Protein AF-A0A2X2BZ27-F1 (afdb_monomer)

Radius of gyration: 13.91 Å; Cα contacts (8 Å, |Δi|>4): 90; chains: 1; bounding box: 41×23×36 Å

Organism: Proteus mirabilis (NCBI:txid584)

InterPro domains:
  IPR001160 Peptidase M20C, Xaa-His dipeptidase [PTHR43501] (1-68)

Secondary structure (DSSP, 8-state):
---EEEEE-SSSTT-EEEEEEEEEEEEETTEEEEEEEEEESSHHHHHHHHHHHHHHHHHTT------PPPPGGG-

Sequence (75 aa):
MPNGVIRMSDDVEGVVETSLNVGVVSIVDDKVEILCLIRSLIDSGKTYVVSMLTALAKTCSSRYRNQRWLSWLET

Structure (mmCIF, N/CA/C/O backbone):
data_AF-A0A2X2BZ27-F1
#
_entry.id   AF-A0A2X2BZ27-F1
#
loop_
_atom_site.group_PDB
_atom_site.id
_atom_site.type_symbol
_atom_site.label_atom_id
_atom_site.label_alt_id
_atom_site.label_comp_id
_atom_site.label_asym_id
_atom_site.label_entity_id
_atom_site.label_seq_id
_atom_site.pdbx_PDB_ins_code
_atom_site.Cartn_x
_atom_site.Cartn_y
_atom_site.Cartn_z
_atom_site.occupancy
_atom_site.B_iso_or_equiv
_atom_site.auth_seq_id
_atom_site.auth_comp_id
_atom_site.auth_asym_id
_atom_site.auth_atom_id
_atom_site.pdbx_PDB_model_num
ATOM 1 N N . MET A 1 1 ? -10.471 3.137 -1.921 1.00 81.88 1 MET A N 1
ATOM 2 C CA . MET A 1 1 ? -9.225 2.624 -1.309 1.00 81.88 1 MET A CA 1
ATOM 3 C C . MET A 1 1 ? -8.507 1.755 -2.338 1.00 81.88 1 MET A C 1
ATOM 5 O O . MET A 1 1 ? -9.201 0.950 -2.948 1.00 81.88 1 MET A O 1
ATOM 9 N N . PRO A 1 2 ? -7.197 1.940 -2.595 1.00 90.75 2 PRO A N 1
ATOM 10 C CA . PRO A 1 2 ? -6.449 1.120 -3.555 1.00 90.75 2 PRO A CA 1
ATOM 11 C C . PRO A 1 2 ? -6.294 -0.318 -3.042 1.00 90.75 2 PRO A C 1
ATOM 13 O O . PRO A 1 2 ? -6.187 -0.515 -1.836 1.00 90.75 2 PRO A O 1
ATOM 16 N N . ASN A 1 3 ? -6.288 -1.308 -3.937 1.00 94.25 3 ASN A N 1
ATOM 17 C CA . ASN A 1 3 ? -6.075 -2.719 -3.603 1.00 94.25 3 ASN A CA 1
ATOM 18 C C . ASN A 1 3 ? -5.567 -3.496 -4.826 1.00 94.25 3 ASN A C 1
ATOM 20 O O . ASN A 1 3 ? -5.898 -3.150 -5.958 1.00 94.25 3 ASN A O 1
ATOM 24 N N . GLY A 1 4 ? -4.803 -4.559 -4.588 1.00 95.88 4 GLY A N 1
ATOM 25 C CA . GLY A 1 4 ? -4.190 -5.391 -5.617 1.00 95.88 4 GLY A CA 1
ATOM 26 C C . GLY A 1 4 ? -2.875 -4.823 -6.158 1.00 95.88 4 GLY A C 1
ATOM 27 O O . GLY A 1 4 ? -2.073 -4.239 -5.423 1.00 95.88 4 GLY A O 1
ATOM 28 N N . VAL A 1 5 ? -2.635 -5.051 -7.449 1.00 97.38 5 VAL A N 1
ATOM 29 C CA . VAL A 1 5 ? -1.460 -4.545 -8.170 1.00 97.38 5 VAL A CA 1
ATOM 30 C C . VAL A 1 5 ? -1.611 -3.041 -8.387 1.00 97.38 5 VAL A C 1
ATOM 32 O O . VAL A 1 5 ? -2.607 -2.595 -8.947 1.00 97.38 5 VAL A O 1
ATOM 35 N N . ILE A 1 6 ? -0.617 -2.269 -7.947 1.00 97.00 6 ILE A N 1
ATOM 36 C CA . ILE A 1 6 ? -0.554 -0.817 -8.168 1.00 97.00 6 ILE A CA 1
ATOM 37 C C . ILE A 1 6 ? 0.320 -0.505 -9.383 1.00 97.00 6 ILE A C 1
ATOM 39 O O . ILE A 1 6 ? -0.032 0.357 -10.183 1.00 97.00 6 ILE A O 1
ATOM 43 N N . ARG A 1 7 ? 1.453 -1.206 -9.525 1.00 96.94 7 ARG A N 1
ATOM 44 C CA . ARG A 1 7 ? 2.378 -1.044 -10.652 1.00 96.94 7 ARG A CA 1
ATOM 45 C C . ARG A 1 7 ? 3.167 -2.330 -10.919 1.00 96.94 7 ARG A C 1
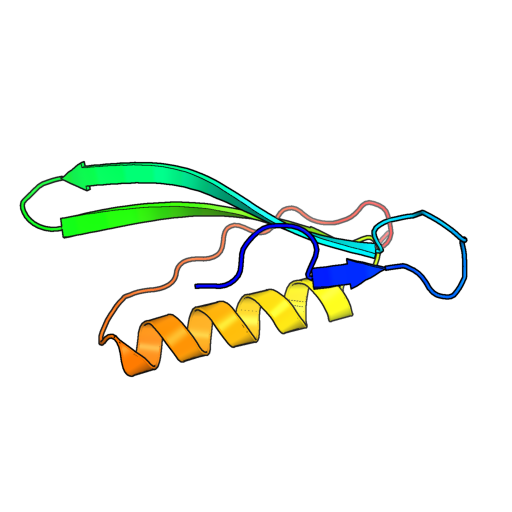ATOM 47 O O . ARG A 1 7 ? 3.622 -2.985 -9.977 1.00 96.94 7 ARG A O 1
ATOM 54 N N . MET A 1 8 ? 3.325 -2.661 -12.199 1.00 97.56 8 MET A N 1
ATOM 55 C CA . MET A 1 8 ? 4.237 -3.701 -12.693 1.00 97.56 8 MET A CA 1
ATOM 56 C C . MET A 1 8 ? 5.652 -3.127 -12.848 1.00 97.56 8 MET A C 1
ATOM 58 O O . MET A 1 8 ? 5.802 -1.927 -13.055 1.00 97.56 8 MET A O 1
ATOM 62 N N . SER A 1 9 ? 6.675 -3.965 -12.706 1.00 96.31 9 SER A N 1
ATOM 63 C CA . SER A 1 9 ? 8.066 -3.576 -12.946 1.00 96.31 9 SER A CA 1
ATOM 64 C C . SER A 1 9 ? 8.307 -3.380 -14.443 1.00 96.31 9 SER A C 1
ATOM 66 O O . SER A 1 9 ? 7.900 -4.220 -15.243 1.00 96.31 9 SER A O 1
ATOM 68 N N . ASP A 1 10 ? 8.990 -2.291 -14.798 1.00 94.81 10 ASP A N 1
ATOM 69 C CA . ASP A 1 10 ? 9.475 -2.066 -16.166 1.00 94.81 10 ASP A CA 1
ATOM 70 C C . ASP A 1 10 ? 10.813 -2.795 -16.414 1.00 94.81 10 ASP A C 1
ATOM 72 O O . ASP A 1 10 ? 11.141 -3.106 -17.555 1.00 94.81 10 ASP A O 1
ATOM 76 N N . ASP A 1 11 ? 11.565 -3.101 -15.347 1.00 95.44 11 ASP A N 1
ATOM 77 C CA . ASP A 1 11 ? 12.871 -3.771 -15.422 1.00 95.44 11 ASP A CA 1
ATOM 78 C C . ASP A 1 11 ? 12.742 -5.295 -15.562 1.00 95.44 11 ASP A C 1
ATOM 80 O O . ASP A 1 11 ? 13.620 -5.948 -16.130 1.00 95.44 11 ASP A O 1
ATOM 84 N N . VAL A 1 12 ? 11.664 -5.882 -15.023 1.00 94.44 12 VAL A N 1
ATOM 85 C CA . VAL A 1 12 ? 11.425 -7.331 -15.054 1.00 94.44 12 VAL A CA 1
ATOM 86 C C . VAL A 1 12 ? 9.990 -7.631 -15.480 1.00 94.44 12 VAL A C 1
ATOM 88 O O . VAL A 1 12 ? 9.035 -7.417 -14.729 1.00 94.44 12 VAL A O 1
ATOM 91 N N . GLU A 1 13 ? 9.846 -8.186 -16.684 1.00 95.38 13 GLU A N 1
ATOM 92 C CA . GLU A 1 13 ? 8.552 -8.543 -17.263 1.00 95.38 13 GLU A CA 1
ATOM 93 C C . GLU A 1 13 ? 7.768 -9.510 -16.358 1.00 95.38 13 GLU A C 1
ATOM 95 O O . GLU A 1 13 ? 8.296 -10.489 -15.830 1.00 95.38 13 GLU A O 1
ATOM 100 N N . GLY A 1 14 ? 6.480 -9.219 -16.161 1.00 95.44 14 GLY A N 1
ATOM 101 C CA . GLY A 1 14 ? 5.579 -10.052 -15.362 1.00 95.44 14 GLY A CA 1
ATOM 102 C C . GLY A 1 14 ? 5.749 -9.930 -13.842 1.00 95.44 14 GLY A C 1
ATOM 103 O O . GLY A 1 14 ? 4.969 -10.534 -13.103 1.00 95.44 14 GLY A O 1
ATOM 104 N N . VAL A 1 15 ? 6.698 -9.127 -13.347 1.00 96.88 15 VAL A N 1
ATOM 105 C CA . VAL A 1 15 ? 6.895 -8.914 -11.906 1.00 96.88 15 VAL A CA 1
ATOM 106 C C . VAL A 1 15 ? 6.097 -7.712 -11.416 1.00 96.88 15 VAL A C 1
ATOM 108 O O . VAL A 1 15 ? 6.140 -6.622 -11.981 1.00 96.88 15 VAL A O 1
ATOM 111 N N . VAL A 1 16 ? 5.378 -7.895 -10.310 1.00 97.12 16 VAL A N 1
ATOM 112 C CA . VAL A 1 16 ? 4.705 -6.797 -9.610 1.00 97.12 16 VAL A CA 1
ATOM 113 C C . VAL A 1 16 ? 5.738 -6.017 -8.807 1.00 97.12 16 VAL A C 1
ATOM 115 O O . VAL A 1 16 ? 6.342 -6.561 -7.884 1.00 97.12 16 VAL A O 1
ATOM 118 N N . GLU A 1 17 ? 5.897 -4.731 -9.108 1.00 97.50 17 GLU A N 1
ATOM 119 C CA . GLU A 1 17 ? 6.791 -3.873 -8.338 1.00 97.50 17 GLU A CA 1
ATOM 120 C C . GLU A 1 17 ? 6.118 -3.380 -7.063 1.00 97.50 17 GLU A C 1
ATOM 122 O O . GLU A 1 17 ? 6.712 -3.471 -5.996 1.00 97.50 17 GLU A O 1
ATOM 127 N N . THR A 1 18 ? 4.888 -2.865 -7.160 1.00 97.25 18 THR A N 1
ATOM 128 C CA . THR A 1 18 ? 4.159 -2.281 -6.028 1.00 97.25 18 THR A CA 1
ATOM 129 C C . THR A 1 18 ? 2.744 -2.845 -5.951 1.00 97.25 18 THR A C 1
ATOM 131 O O . THR A 1 18 ? 2.005 -2.859 -6.937 1.00 97.25 18 THR A O 1
ATOM 134 N N . SER A 1 19 ? 2.341 -3.285 -4.760 1.00 97.6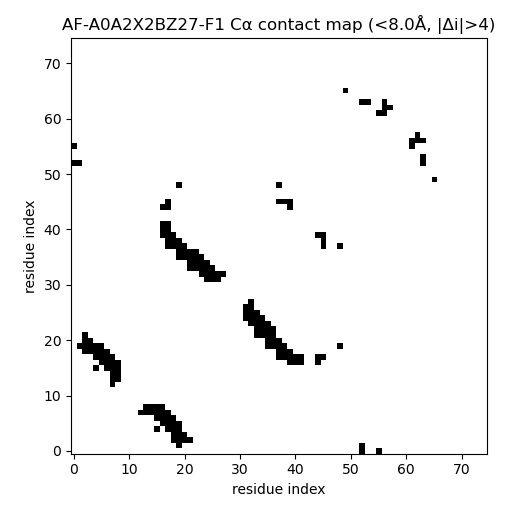9 19 SER A N 1
ATOM 135 C CA . SER A 1 19 ? 0.998 -3.795 -4.472 1.00 97.69 19 SER A CA 1
ATOM 136 C C . SER A 1 19 ? 0.509 -3.370 -3.089 1.00 97.69 19 SER A C 1
ATOM 138 O O . SER A 1 19 ? 1.296 -3.056 -2.191 1.00 97.69 19 SER A O 1
ATOM 140 N N . LEU A 1 20 ? -0.808 -3.397 -2.907 1.00 97.12 20 LEU A N 1
ATOM 141 C CA . LEU A 1 20 ? -1.457 -3.268 -1.608 1.00 97.12 20 LEU A CA 1
ATOM 142 C C . LEU A 1 20 ? -2.469 -4.397 -1.446 1.00 97.12 20 LEU A C 1
ATOM 144 O O . LEU A 1 20 ? -3.213 -4.686 -2.374 1.00 97.12 20 LEU A O 1
ATOM 148 N N . ASN A 1 21 ? -2.525 -5.019 -0.273 1.00 95.56 21 ASN A N 1
ATOM 149 C CA . ASN A 1 21 ? -3.595 -5.952 0.064 1.00 95.56 21 ASN A CA 1
ATOM 150 C C . ASN A 1 21 ? -4.385 -5.447 1.270 1.00 95.56 21 ASN A C 1
ATOM 152 O O . ASN A 1 21 ? -3.790 -5.107 2.290 1.00 95.56 21 ASN A O 1
ATOM 156 N N . VAL A 1 22 ? -5.711 -5.417 1.157 1.00 95.50 22 VAL A N 1
ATOM 157 C CA . VAL A 1 22 ? -6.614 -5.277 2.305 1.00 95.50 22 VAL A CA 1
ATOM 158 C C . VAL A 1 22 ? -6.845 -6.664 2.896 1.00 95.50 22 VAL A C 1
ATOM 160 O O . VAL A 1 22 ? -7.495 -7.495 2.265 1.00 95.50 22 VAL A O 1
ATOM 163 N N . GLY A 1 23 ? -6.271 -6.914 4.073 1.00 93.50 23 GLY A N 1
ATOM 164 C CA . GLY A 1 23 ? -6.245 -8.244 4.686 1.00 93.50 23 GLY A CA 1
ATOM 165 C C . GLY A 1 23 ? -7.304 -8.446 5.765 1.00 93.50 23 GLY A C 1
ATOM 166 O O . GLY A 1 23 ? -7.813 -9.551 5.923 1.00 93.50 23 GLY A O 1
ATOM 167 N N . VAL A 1 24 ? -7.654 -7.385 6.498 1.00 95.12 24 VAL A N 1
ATOM 168 C CA . VAL A 1 24 ? -8.662 -7.443 7.565 1.00 95.12 24 VAL A CA 1
ATOM 169 C C . VAL A 1 24 ? -9.535 -6.203 7.504 1.00 95.12 24 VAL A C 1
ATOM 171 O O . VAL A 1 24 ? -9.033 -5.081 7.412 1.00 95.12 24 VAL A O 1
ATOM 174 N N . VAL A 1 25 ? -10.842 -6.424 7.586 1.00 95.25 25 VAL A N 1
ATOM 175 C CA . VAL A 1 25 ? -11.845 -5.383 7.793 1.00 95.25 25 VAL A CA 1
ATOM 176 C C . VAL A 1 25 ? -12.679 -5.805 8.992 1.00 95.25 25 VAL A C 1
ATOM 178 O O . VAL A 1 25 ? -13.231 -6.905 8.999 1.00 95.25 25 VAL A O 1
ATOM 181 N N . SER A 1 26 ? -12.751 -4.954 10.006 1.00 96.31 26 SER A N 1
ATOM 182 C CA . SER A 1 26 ? -13.502 -5.215 11.234 1.00 96.31 26 SER A CA 1
ATOM 183 C C . SER A 1 26 ? -14.281 -3.981 11.670 1.00 96.31 26 SER A C 1
ATOM 185 O O . SER A 1 26 ? -13.970 -2.852 11.289 1.00 96.31 26 SER A O 1
ATOM 187 N N . ILE A 1 27 ? -15.319 -4.214 12.469 1.00 96.44 27 ILE A N 1
ATOM 188 C CA . ILE A 1 27 ? -16.071 -3.165 13.151 1.00 96.44 27 ILE A CA 1
ATOM 189 C C . ILE A 1 27 ? -15.816 -3.338 14.646 1.00 96.44 27 ILE A C 1
ATOM 191 O O . ILE A 1 27 ? -16.043 -4.422 15.181 1.00 96.44 27 ILE A O 1
ATOM 195 N N . VAL A 1 28 ? -15.321 -2.290 15.299 1.00 93.25 28 VAL A N 1
ATOM 196 C CA . VAL A 1 28 ? -15.031 -2.259 16.739 1.00 93.25 28 VAL A CA 1
ATOM 197 C C . VAL A 1 28 ? -15.510 -0.920 17.284 1.00 93.25 28 VAL A C 1
ATOM 199 O O . VAL A 1 28 ? -15.124 0.117 16.751 1.00 93.25 28 VAL A O 1
ATOM 202 N N . ASP A 1 29 ? -16.350 -0.933 18.321 1.00 92.69 29 ASP A N 1
ATOM 203 C CA . ASP A 1 29 ? -16.870 0.274 18.987 1.00 92.69 29 ASP A CA 1
ATOM 204 C C . ASP A 1 29 ? -17.364 1.352 17.998 1.00 92.69 29 ASP A C 1
ATOM 206 O O . ASP A 1 29 ? -16.902 2.498 18.012 1.00 92.69 29 ASP A O 1
ATOM 210 N N . ASP A 1 30 ? -18.249 0.947 17.077 1.00 92.88 30 ASP A N 1
ATOM 211 C CA . ASP A 1 30 ? -18.827 1.775 16.003 1.00 92.88 30 ASP A CA 1
ATOM 212 C C . ASP A 1 30 ? -17.812 2.395 15.021 1.00 92.88 30 ASP A C 1
ATOM 214 O O . ASP A 1 30 ? -18.122 3.331 14.279 1.00 92.88 30 ASP A O 1
ATOM 218 N N . LYS A 1 31 ? -16.587 1.862 14.966 1.00 90.81 31 LYS A N 1
ATOM 219 C CA . LYS A 1 31 ? -15.550 2.266 14.009 1.00 90.81 31 LYS A CA 1
ATOM 220 C C . LYS A 1 31 ? -15.221 1.126 13.066 1.00 90.81 31 LYS A C 1
ATOM 222 O O . LYS A 1 31 ? -15.072 -0.019 13.479 1.00 90.81 31 LYS A O 1
ATOM 227 N N . VAL A 1 32 ? -15.046 1.470 11.794 1.00 93.56 32 VAL A N 1
ATOM 228 C CA . VAL A 1 32 ? -14.500 0.552 10.793 1.00 93.56 32 VAL A CA 1
ATOM 229 C C . VAL A 1 32 ? -12.979 0.627 10.848 1.00 93.56 32 VAL A C 1
ATOM 231 O O . VAL A 1 32 ? -12.395 1.688 10.610 1.00 93.56 32 VAL A O 1
ATOM 234 N N . GLU A 1 33 ? -12.338 -0.500 11.132 1.00 93.75 33 GLU A N 1
ATOM 235 C CA . GLU A 1 33 ? -10.891 -0.655 11.055 1.00 93.75 33 GLU A CA 1
ATOM 236 C C . GLU A 1 33 ? -10.517 -1.453 9.808 1.00 93.75 33 GLU A C 1
ATOM 238 O O . GLU A 1 33 ? -11.112 -2.485 9.494 1.00 93.75 33 GLU A O 1
ATOM 243 N N . ILE A 1 34 ? -9.522 -0.950 9.076 1.00 93.69 34 ILE A N 1
ATOM 244 C CA . ILE A 1 34 ? -9.025 -1.583 7.858 1.00 93.69 34 ILE A CA 1
ATOM 245 C C . ILE A 1 34 ? -7.522 -1.771 7.999 1.00 93.69 34 ILE A C 1
ATOM 247 O O . ILE A 1 34 ? -6.764 -0.798 8.047 1.00 93.69 34 ILE A O 1
ATOM 251 N N . LEU A 1 35 ? -7.090 -3.028 8.031 1.00 93.94 35 LEU A N 1
ATOM 252 C CA . LEU A 1 35 ? -5.680 -3.391 8.024 1.00 93.94 35 LEU A CA 1
ATOM 253 C C . LEU A 1 35 ? -5.274 -3.766 6.605 1.00 93.94 35 LEU A C 1
ATOM 255 O O . LEU A 1 35 ? -5.867 -4.642 5.965 1.00 93.94 35 LEU A O 1
ATOM 259 N N . CYS A 1 36 ? -4.243 -3.090 6.114 1.00 93.88 36 CYS A N 1
ATOM 260 C CA . CYS A 1 36 ? -3.688 -3.332 4.796 1.00 93.88 36 CYS A CA 1
ATOM 261 C C . CYS A 1 36 ? -2.166 -3.441 4.844 1.00 93.88 36 CYS A C 1
ATOM 263 O O . CYS A 1 36 ? -1.508 -2.817 5.676 1.00 93.88 36 CYS A O 1
ATOM 265 N N . LEU A 1 37 ? -1.617 -4.245 3.936 1.00 95.12 37 LEU A N 1
ATOM 266 C CA . LEU A 1 37 ? -0.185 -4.453 3.779 1.00 95.12 37 LEU A CA 1
ATOM 267 C C . LEU A 1 37 ? 0.270 -3.875 2.442 1.00 95.12 37 LEU A C 1
ATOM 269 O O . LEU A 1 37 ? -0.180 -4.311 1.380 1.00 95.12 37 LEU A O 1
ATOM 273 N N . ILE A 1 38 ? 1.185 -2.911 2.505 1.00 94.75 38 ILE A N 1
ATOM 274 C CA . ILE A 1 38 ? 1.851 -2.341 1.334 1.00 94.75 38 ILE A CA 1
ATOM 275 C C . ILE A 1 38 ? 3.122 -3.143 1.077 1.00 94.75 38 ILE A C 1
ATOM 277 O O . ILE A 1 38 ? 3.926 -3.347 1.988 1.00 94.75 38 ILE A O 1
ATOM 281 N N . ARG A 1 39 ? 3.331 -3.565 -0.169 1.00 95.19 39 ARG A N 1
ATOM 282 C CA . ARG A 1 39 ? 4.572 -4.206 -0.610 1.00 95.19 39 ARG A CA 1
ATOM 283 C C . ARG A 1 39 ? 5.107 -3.469 -1.821 1.00 95.19 39 ARG A C 1
ATOM 285 O O . ARG A 1 39 ? 4.356 -3.207 -2.757 1.00 95.19 39 ARG A O 1
ATOM 292 N N . SER A 1 40 ? 6.396 -3.158 -1.803 1.00 95.12 40 SER A N 1
ATOM 293 C CA . SER A 1 40 ? 7.080 -2.654 -2.985 1.00 95.12 40 SER A CA 1
ATOM 294 C C . SER A 1 40 ? 8.535 -3.095 -3.006 1.00 95.12 40 SER A C 1
ATOM 296 O O . SER A 1 40 ? 9.153 -3.180 -1.940 1.00 95.12 40 SER A O 1
ATOM 298 N N . LEU A 1 41 ? 9.052 -3.350 -4.208 1.00 94.50 41 LEU A N 1
ATOM 299 C CA . LEU A 1 41 ? 10.471 -3.607 -4.462 1.00 94.50 41 LEU A CA 1
ATOM 300 C C . LEU A 1 41 ? 11.332 -2.349 -4.267 1.00 94.50 41 LEU A C 1
ATOM 302 O O . LEU A 1 41 ? 12.524 -2.470 -4.007 1.00 94.50 41 LEU A O 1
ATOM 306 N N . ILE A 1 42 ? 10.726 -1.157 -4.330 1.00 92.81 42 ILE A N 1
ATOM 307 C CA . ILE A 1 42 ? 11.406 0.132 -4.158 1.00 92.81 42 ILE A CA 1
ATOM 308 C C . ILE A 1 42 ? 10.693 1.003 -3.116 1.00 92.81 42 ILE A C 1
ATOM 310 O O . ILE A 1 42 ? 9.468 0.988 -2.975 1.00 92.81 42 ILE A O 1
ATOM 314 N N . ASP A 1 43 ? 11.440 1.799 -2.353 1.00 92.69 43 ASP A N 1
ATOM 315 C CA . ASP A 1 43 ? 10.848 2.591 -1.264 1.00 92.69 43 ASP A CA 1
ATOM 316 C C . ASP A 1 43 ? 9.992 3.768 -1.749 1.00 92.69 43 ASP A C 1
ATOM 318 O O . ASP A 1 43 ? 9.018 4.146 -1.084 1.00 92.69 43 ASP A O 1
ATOM 322 N N . SER A 1 44 ? 10.280 4.307 -2.935 1.00 94.31 44 SER A N 1
ATOM 323 C CA . SER A 1 44 ? 9.437 5.324 -3.572 1.00 94.31 44 SER A CA 1
ATOM 324 C C . SER A 1 44 ? 8.028 4.789 -3.858 1.00 94.31 44 SER A C 1
ATOM 326 O O . SER A 1 44 ? 7.047 5.483 -3.584 1.00 94.31 44 SER A O 1
ATOM 328 N N . GLY A 1 45 ? 7.906 3.529 -4.289 1.00 94.94 45 GLY A N 1
ATOM 329 C CA . GLY A 1 45 ? 6.627 2.847 -4.497 1.00 94.94 45 GLY A CA 1
ATOM 330 C C . GLY A 1 45 ? 5.823 2.696 -3.202 1.00 94.94 45 GLY A C 1
ATOM 331 O O . GLY A 1 45 ? 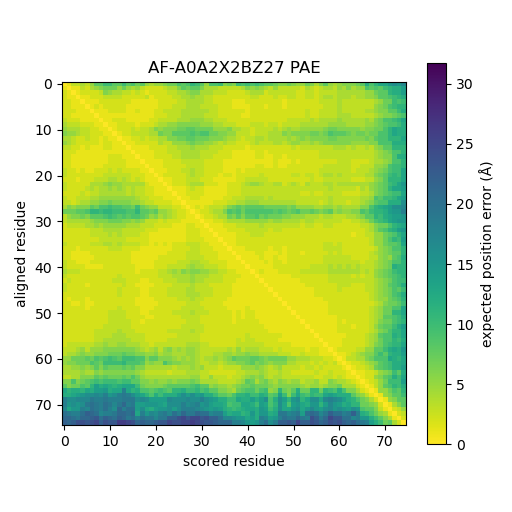4.627 2.996 -3.173 1.00 94.94 45 GLY A O 1
ATOM 332 N N . LYS A 1 46 ? 6.477 2.339 -2.083 1.00 93.69 46 LYS A N 1
ATOM 333 C CA . LYS A 1 46 ? 5.816 2.325 -0.758 1.00 93.69 46 LYS A CA 1
ATOM 334 C C . LYS A 1 46 ? 5.328 3.722 -0.377 1.00 93.69 46 LYS A C 1
ATOM 336 O O . LYS A 1 46 ? 4.175 3.886 0.018 1.00 93.69 46 LYS A O 1
ATOM 341 N N . THR A 1 47 ? 6.192 4.727 -0.512 1.00 94.75 47 THR A N 1
ATOM 342 C CA . THR A 1 47 ? 5.904 6.124 -0.139 1.00 94.75 47 THR A CA 1
ATOM 343 C C . THR A 1 47 ? 4.736 6.700 -0.940 1.00 94.75 47 THR A C 1
ATOM 345 O O . THR A 1 47 ? 3.892 7.415 -0.391 1.00 94.75 47 THR A O 1
ATOM 348 N N . TYR A 1 48 ? 4.635 6.335 -2.217 1.00 96.06 48 TYR A N 1
ATOM 349 C CA . TYR A 1 48 ? 3.520 6.703 -3.080 1.00 96.06 48 TYR A CA 1
ATOM 350 C C . TYR A 1 48 ? 2.183 6.160 -2.557 1.00 96.06 48 TYR A C 1
ATOM 352 O O . TYR A 1 48 ? 1.239 6.924 -2.344 1.00 96.06 48 TYR A O 1
ATOM 360 N N . VAL A 1 49 ? 2.115 4.862 -2.246 1.00 96.00 49 VAL A N 1
ATOM 361 C CA . VAL A 1 49 ? 0.891 4.241 -1.714 1.00 96.00 49 VAL A CA 1
ATOM 362 C C . VAL A 1 49 ? 0.541 4.789 -0.325 1.00 96.00 49 VAL A C 1
ATOM 364 O O . VAL A 1 49 ? -0.625 5.075 -0.052 1.00 96.00 49 VAL A O 1
ATOM 367 N N . VAL A 1 50 ? 1.535 5.024 0.540 1.00 95.00 50 VAL A N 1
ATOM 368 C CA . VAL A 1 50 ? 1.333 5.691 1.842 1.00 95.00 50 VAL A CA 1
ATOM 369 C C . VAL A 1 50 ? 0.711 7.078 1.657 1.00 95.00 50 VAL A C 1
ATOM 371 O O . VAL A 1 50 ? -0.216 7.441 2.386 1.00 95.00 50 VAL A O 1
ATOM 374 N N . SER A 1 51 ? 1.176 7.843 0.668 1.00 95.19 51 SER A N 1
ATOM 375 C CA . SER A 1 51 ? 0.633 9.168 0.352 1.00 95.19 51 SER A CA 1
ATOM 376 C C . SER A 1 51 ? -0.822 9.087 -0.119 1.00 95.19 51 SER A C 1
ATOM 378 O O . SER A 1 51 ? -1.654 9.867 0.347 1.00 95.19 51 SER A O 1
ATOM 380 N N . MET A 1 52 ? -1.164 8.100 -0.955 1.00 95.31 52 MET A N 1
ATOM 381 C CA . MET A 1 52 ? -2.548 7.841 -1.378 1.00 95.31 52 MET A CA 1
ATOM 382 C C . MET A 1 52 ? -3.467 7.500 -0.201 1.00 95.31 52 MET A C 1
ATOM 384 O O . MET A 1 52 ? -4.548 8.074 -0.077 1.00 95.31 52 MET A O 1
ATOM 388 N N . LEU A 1 53 ? -3.047 6.588 0.681 1.00 94.75 53 LEU A N 1
ATOM 389 C CA . LEU A 1 53 ? -3.832 6.210 1.862 1.00 94.75 53 LEU A CA 1
ATOM 390 C C . LEU A 1 53 ? -3.995 7.382 2.830 1.00 94.75 53 LEU A C 1
ATOM 392 O O . LEU A 1 53 ? -5.071 7.580 3.389 1.00 94.75 53 LEU A O 1
ATOM 396 N N . THR A 1 54 ? -2.953 8.199 2.982 1.00 94.25 54 THR A N 1
ATOM 397 C CA . THR A 1 54 ? -3.002 9.414 3.800 1.00 94.25 54 THR A CA 1
ATOM 398 C C . THR A 1 54 ? -3.981 10.435 3.217 1.00 94.25 54 THR A C 1
ATOM 400 O O . THR A 1 54 ? -4.747 11.039 3.966 1.00 94.25 54 THR A O 1
ATOM 403 N N . ALA A 1 55 ? -3.996 10.621 1.894 1.00 95.31 55 ALA A N 1
ATOM 404 C CA . ALA A 1 55 ? -4.954 11.497 1.223 1.00 95.31 55 ALA A CA 1
ATOM 405 C C . ALA A 1 55 ? -6.397 10.994 1.387 1.00 95.31 55 ALA A C 1
ATOM 407 O O . ALA A 1 55 ? -7.267 11.773 1.763 1.00 95.31 55 ALA A O 1
ATOM 408 N N . LEU A 1 56 ? -6.632 9.690 1.205 1.00 94.12 56 LEU A N 1
ATOM 409 C CA . LEU A 1 56 ? -7.945 9.072 1.421 1.00 94.12 56 LEU A CA 1
ATOM 410 C C . LEU A 1 56 ? -8.434 9.229 2.863 1.00 94.12 56 LEU A C 1
ATOM 412 O O . LEU A 1 56 ? -9.591 9.573 3.098 1.00 94.12 56 LEU A O 1
ATOM 416 N N . ALA A 1 57 ? -7.549 9.013 3.836 1.00 93.12 57 ALA A N 1
ATOM 417 C CA . ALA A 1 57 ? -7.876 9.211 5.240 1.00 93.12 57 ALA A CA 1
ATOM 418 C C . ALA A 1 57 ? -8.279 10.669 5.510 1.00 93.12 57 ALA A C 1
ATOM 420 O O . ALA A 1 57 ? -9.310 10.907 6.132 1.00 93.12 57 ALA A O 1
ATOM 421 N N . LYS A 1 58 ? -7.546 11.640 4.947 1.00 94.19 58 LYS A N 1
ATOM 422 C CA . LYS A 1 58 ? -7.896 13.066 5.041 1.00 94.19 58 LYS A CA 1
ATOM 423 C C . LYS A 1 58 ? -9.264 13.378 4.427 1.00 94.19 58 LYS A C 1
ATOM 425 O O . LYS A 1 58 ? -10.040 14.089 5.053 1.00 94.19 58 LYS A O 1
ATOM 430 N N . THR A 1 59 ? -9.582 12.849 3.242 1.00 95.81 59 THR A N 1
ATOM 431 C CA . THR A 1 59 ? -10.872 13.119 2.576 1.00 95.81 59 THR A CA 1
ATOM 432 C C . THR A 1 59 ? -12.059 12.477 3.284 1.00 95.81 59 THR A C 1
ATOM 434 O O . THR A 1 59 ? -13.166 12.996 3.216 1.00 95.81 59 THR A O 1
ATOM 437 N N . CYS A 1 60 ? -11.838 11.355 3.967 1.00 91.62 60 CYS A N 1
ATOM 438 C CA . CYS A 1 60 ? -12.880 10.629 4.690 1.00 91.62 60 CYS A CA 1
ATOM 439 C C . CYS A 1 60 ? -12.926 10.977 6.187 1.00 91.62 60 CYS A C 1
ATOM 441 O O . CYS A 1 60 ? -13.558 10.244 6.945 1.00 91.62 60 CYS A O 1
ATOM 443 N N . SER A 1 61 ? -12.226 12.032 6.628 1.00 91.56 61 SER A N 1
ATOM 444 C CA . SER A 1 61 ? -12.077 12.389 8.050 1.00 91.56 61 SER A CA 1
ATOM 445 C C . SER A 1 61 ? -11.670 1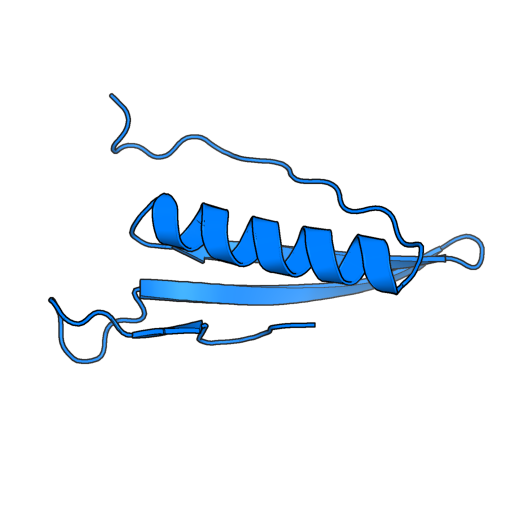1.198 8.934 1.00 91.56 61 SER A C 1
ATOM 447 O O . SER A 1 61 ? -12.068 11.087 10.092 1.00 91.56 61 SER A O 1
ATOM 449 N N . SER A 1 62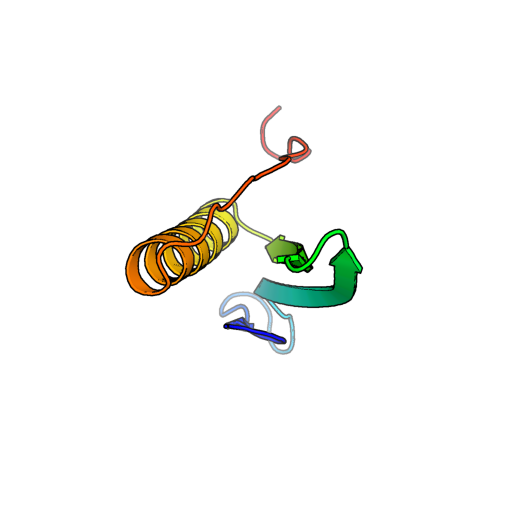 ? -10.880 10.284 8.370 1.00 90.75 62 SER A N 1
ATOM 450 C CA . SER A 1 62 ? -10.395 9.065 9.007 1.00 90.75 62 SER A CA 1
ATOM 451 C C . SER A 1 62 ? -8.926 9.207 9.404 1.00 90.75 62 SER A C 1
ATOM 453 O O . SER A 1 62 ? -8.194 10.077 8.926 1.00 90.75 62 SER A O 1
ATOM 455 N N . ARG A 1 63 ? -8.468 8.334 10.301 1.00 90.62 63 ARG A N 1
ATOM 456 C CA . ARG A 1 63 ? -7.092 8.320 10.798 1.00 90.62 63 ARG A CA 1
ATOM 457 C C . ARG A 1 63 ? -6.300 7.203 10.128 1.00 90.62 63 ARG A C 1
ATOM 459 O O . ARG A 1 63 ? -6.611 6.031 10.307 1.00 90.62 63 ARG A O 1
ATOM 466 N N . TYR A 1 64 ? -5.216 7.567 9.449 1.00 91.50 64 TYR A N 1
ATOM 467 C CA . TYR A 1 64 ? -4.232 6.622 8.921 1.00 91.50 64 TYR A CA 1
ATOM 468 C C . TYR A 1 64 ? -3.082 6.400 9.917 1.00 91.50 64 TYR A C 1
ATOM 470 O O . TYR A 1 64 ? -2.615 7.347 10.552 1.00 91.50 64 TYR A O 1
ATOM 478 N N . ARG A 1 65 ? -2.612 5.154 10.049 1.00 90.19 65 ARG A N 1
ATOM 479 C CA . ARG A 1 65 ? -1.446 4.784 10.866 1.00 90.19 65 ARG A CA 1
ATOM 480 C C . ARG A 1 65 ? -0.547 3.847 10.062 1.00 90.19 65 ARG A C 1
ATOM 482 O O . ARG A 1 65 ? -1.028 2.850 9.540 1.00 90.19 65 ARG A O 1
ATOM 489 N N . ASN A 1 66 ? 0.747 4.154 10.001 1.00 86.81 66 ASN A N 1
ATOM 490 C CA . ASN A 1 66 ? 1.753 3.333 9.327 1.00 86.81 66 ASN A CA 1
ATOM 491 C C . ASN A 1 66 ? 2.661 2.646 10.358 1.00 86.81 66 ASN A C 1
ATOM 493 O O . ASN A 1 66 ? 3.129 3.303 11.288 1.00 86.81 66 ASN A O 1
ATOM 497 N N . GLN A 1 67 ? 2.926 1.355 10.175 1.00 80.88 67 GLN A N 1
ATOM 498 C CA . GLN A 1 67 ? 3.938 0.599 10.912 1.00 80.88 67 GLN A CA 1
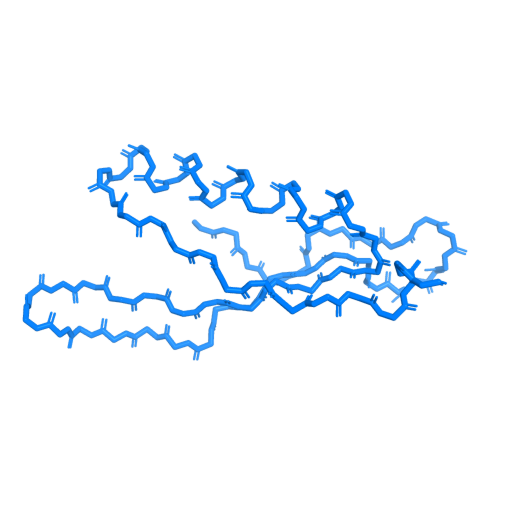ATOM 499 C C . GLN A 1 67 ? 4.946 0.067 9.883 1.00 80.88 67 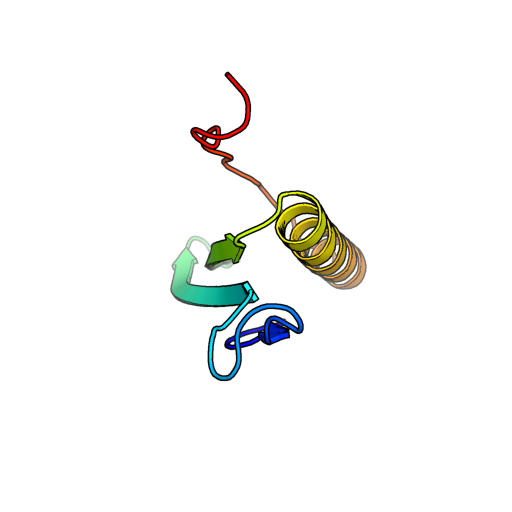GLN A C 1
ATOM 501 O O . GLN A 1 67 ? 4.674 -0.914 9.192 1.00 80.88 67 GLN A O 1
ATOM 506 N N . ARG A 1 68 ? 6.078 0.768 9.717 1.00 74.19 68 ARG A N 1
ATOM 507 C CA . ARG A 1 68 ? 7.110 0.434 8.718 1.00 74.19 68 ARG A CA 1
ATOM 508 C C . ARG A 1 68 ? 8.173 -0.467 9.344 1.00 74.19 68 ARG A C 1
ATOM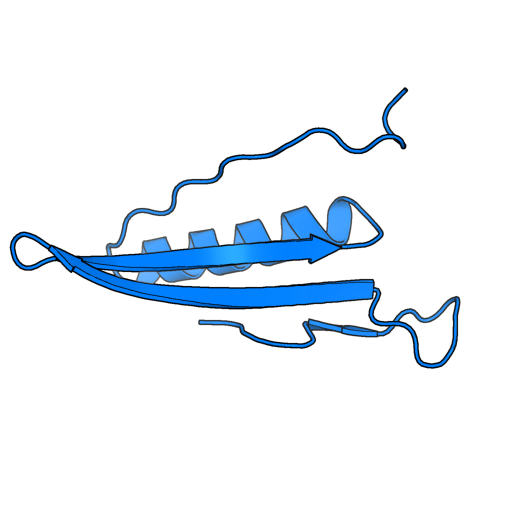 510 O O . ARG A 1 68 ? 8.743 -0.116 10.371 1.00 74.19 68 ARG A O 1
ATOM 517 N N . TRP A 1 69 ? 8.478 -1.572 8.670 1.00 65.12 69 TRP A N 1
ATOM 518 C CA . TRP A 1 69 ? 9.694 -2.358 8.890 1.00 65.12 69 TRP A CA 1
ATOM 519 C C . TRP A 1 69 ? 10.762 -1.925 7.873 1.00 65.12 69 TRP A C 1
ATOM 521 O O . TRP A 1 69 ? 10.429 -1.653 6.715 1.00 65.12 69 TRP A O 1
ATOM 531 N N . LEU A 1 70 ? 12.020 -1.808 8.311 1.00 55.97 70 LEU A N 1
ATOM 532 C CA . LEU A 1 70 ? 13.151 -1.416 7.458 1.00 55.97 70 LEU A CA 1
ATOM 533 C C . LEU A 1 70 ? 13.436 -2.487 6.393 1.00 55.97 70 LEU A C 1
ATOM 535 O O . LEU A 1 70 ? 13.270 -3.683 6.638 1.00 55.97 70 LEU A O 1
ATOM 539 N N . SER A 1 71 ? 13.823 -2.041 5.199 1.00 56.59 71 SER A N 1
ATOM 540 C CA . SER A 1 71 ? 14.223 -2.905 4.084 1.00 56.59 71 SER A CA 1
ATOM 541 C C . SER A 1 71 ? 15.697 -3.290 4.224 1.00 56.59 71 SER A C 1
ATOM 543 O O . SER A 1 71 ? 16.508 -2.450 4.597 1.00 56.59 71 SER A O 1
ATOM 545 N N . TRP A 1 72 ? 16.069 -4.517 3.848 1.00 53.91 72 TRP A N 1
ATOM 546 C CA . TRP A 1 72 ? 17.472 -4.967 3.805 1.00 53.91 72 TRP A CA 1
ATOM 547 C C . TRP A 1 72 ? 18.363 -4.161 2.838 1.00 53.91 72 TRP A C 1
ATOM 549 O O . TRP A 1 72 ? 19.577 -4.295 2.883 1.00 53.91 72 TRP A O 1
ATOM 559 N N . LEU A 1 73 ? 17.775 -3.342 1.957 1.00 48.84 73 LEU A N 1
ATOM 560 C CA . LEU A 1 73 ? 18.494 -2.501 0.988 1.00 48.84 73 LEU A CA 1
ATOM 561 C C . LEU A 1 73 ? 18.961 -1.146 1.562 1.00 48.84 73 LEU A C 1
ATOM 563 O O . LEU A 1 73 ? 19.600 -0.382 0.847 1.00 48.84 73 LEU A O 1
ATOM 567 N N . GLU A 1 74 ? 18.634 -0.831 2.819 1.00 49.34 74 GLU A N 1
ATOM 568 C CA . GLU A 1 74 ? 19.034 0.415 3.500 1.00 49.34 74 GLU A CA 1
ATOM 569 C C . GLU A 1 74 ? 20.254 0.216 4.451 1.00 49.34 74 GLU A C 1
ATOM 571 O O . GLU A 1 74 ? 20.495 1.065 5.310 1.00 49.34 74 GLU A O 1
ATOM 576 N N . THR A 1 75 ? 21.033 -0.875 4.301 1.00 44.62 75 THR A N 1
ATOM 577 C CA . THR A 1 75 ? 22.335 -1.130 4.980 1.00 44.62 75 THR A CA 1
ATOM 578 C C . THR A 1 75 ? 23.510 -1.182 4.020 1.00 44.62 75 THR A C 1
ATOM 580 O O . THR A 1 75 ? 23.339 -1.794 2.942 1.00 44.62 75 THR A O 1
#

Solvent-accessible surface area (backbone atoms only — not comparable to full-atom values): 4830 Å² total; per-residue (Å²): 133,88,62,47,79,75,38,67,36,90,91,42,86,93,38,74,32,22,35,30,44,77,77,46,78,50,78,56,94,97,35,83,47,76,46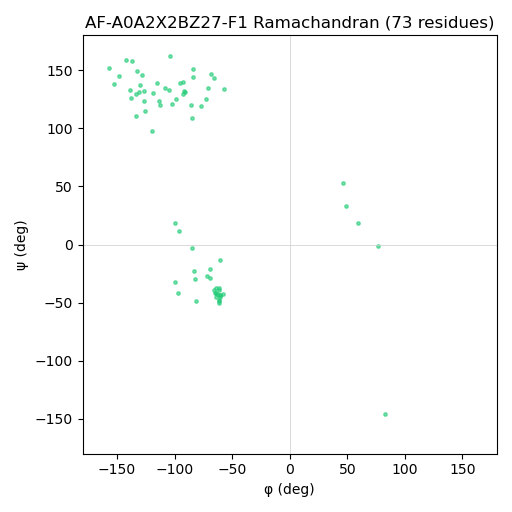,65,50,78,46,44,84,45,70,66,51,42,52,51,53,52,50,52,50,46,51,51,18,61,76,66,79,45,88,72,84,87,87,85,79,87,63,85,85,80,113

Nearest PDB structures (foldseek):
  3mru-assembly2_B  TM=9.710E-01  e=5.418E-04  Vibrio alginolyticus
  2qyv-assembly1_B  TM=9.871E-01  e=1.180E-03  Histophilus somni 129PT
  8s9k-assembly1_A  TM=3.503E-01  e=1.927E+00  Homo sapiens
  8s9k-assembly2_C  TM=3.532E-01  e=4.781E+00  Homo sapiens
  8s9k-assembly1_D-2  TM=3.478E-01  e=8.036E+00  Homo sapiens

Foldseek 3Di:
DAAAQPDADPVDPPHRAKGKHFDDWDADPNDIDTDMDIDGPDVVRVVVVVVVVVVVCVVVVHDDDDDDDDDPVVD

Mean predicted aligned error: 4.72 Å

pLDDT: mean 90.04, std 12.43, range [44.62, 97.69]